Protein AF-A0A934VYF5-F1 (afdb_monomer_lite)

Foldseek 3Di:
DDDDDDDDDPDPPPPPQDDLDDDDPLLVVLLLLLQDWDQAPDPDNAIAADPSNQVSVVCNVVPGDQFRPAPVSCCVRRNQLVPSHSHPPSDDPDPQPPQWRKHWHDNPQWTKIWIFHADPVRGTPDIDIDIGD

pLDDT: mean 84.87, std 16.4, range [35.97, 98.25]

Structure (mmCIF, N/CA/C/O backbone):
data_AF-A0A934VYF5-F1
#
_entry.id   AF-A0A934VYF5-F1
#
loop_
_atom_site.group_PDB
_atom_site.id
_atom_site.type_symbol
_atom_site.label_atom_id
_atom_site.label_alt_id
_atom_site.label_comp_id
_atom_site.label_asym_id
_atom_site.label_entity_id
_atom_site.label_seq_id
_atom_site.pdbx_PDB_ins_code
_atom_site.Cartn_x
_atom_site.Cartn_y
_atom_site.Cartn_z
_atom_site.occupancy
_atom_site.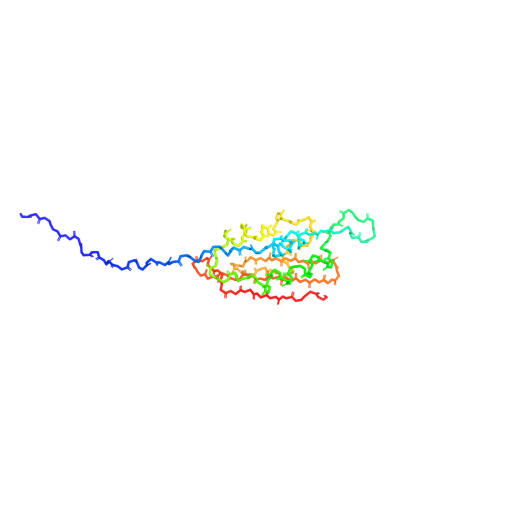B_iso_or_equiv
_atom_site.auth_seq_id
_atom_site.auth_comp_id
_atom_site.auth_asym_id
_atom_site.auth_atom_id
_atom_site.pdbx_PDB_model_num
ATOM 1 N N . MET A 1 1 ? -22.257 24.546 56.131 1.00 45.94 1 MET A N 1
ATOM 2 C CA . MET A 1 1 ? -22.248 23.097 55.823 1.00 45.94 1 MET A CA 1
ATOM 3 C C . MET A 1 1 ? -21.608 22.910 54.457 1.00 45.94 1 MET A C 1
ATOM 5 O O . MET A 1 1 ? -21.794 23.762 53.601 1.00 45.94 1 MET A O 1
ATOM 9 N N . LYS A 1 2 ? -20.745 21.900 54.329 1.00 42.22 2 LYS A N 1
ATOM 10 C CA . LYS A 1 2 ? -19.791 21.709 53.228 1.00 42.22 2 LYS A CA 1
ATOM 11 C C . LYS A 1 2 ? -20.474 21.273 51.922 1.00 42.22 2 LYS A C 1
ATOM 13 O O . LYS A 1 2 ? -21.441 20.5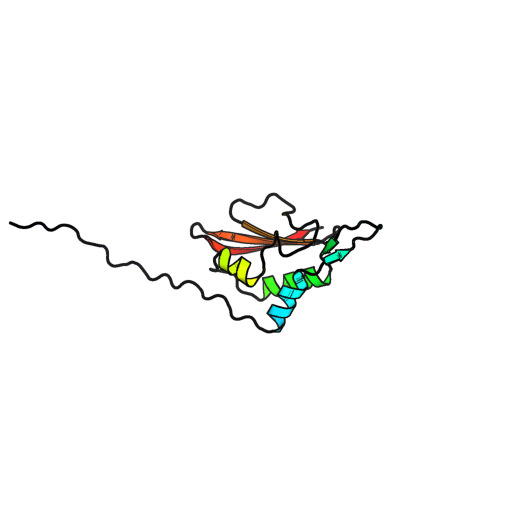22 51.955 1.00 42.22 2 LYS A O 1
ATOM 18 N N . ASN A 1 3 ? -19.898 21.748 50.817 1.00 43.03 3 ASN A N 1
ATOM 19 C CA . ASN A 1 3 ? -20.138 21.407 49.412 1.00 43.03 3 ASN A CA 1
ATOM 20 C C . ASN A 1 3 ? -20.322 19.907 49.145 1.00 43.03 3 ASN A C 1
ATOM 22 O O . ASN A 1 3 ? -19.588 19.115 49.730 1.00 43.03 3 ASN A O 1
ATOM 26 N N . GLN A 1 4 ? -21.145 19.564 48.142 1.00 35.97 4 GLN A N 1
ATOM 27 C CA . GLN A 1 4 ? -20.844 18.511 47.160 1.00 35.97 4 GLN A CA 1
ATOM 28 C C . GLN A 1 4 ? -21.795 18.565 45.943 1.00 35.97 4 GLN A C 1
ATOM 30 O O . GLN A 1 4 ? -22.998 18.350 46.028 1.00 35.97 4 GLN A O 1
ATOM 35 N N . SER A 1 5 ? -21.211 18.838 44.784 1.00 48.22 5 SER A N 1
ATOM 36 C CA . SER A 1 5 ? -21.547 18.273 43.466 1.00 48.22 5 SER A CA 1
ATOM 37 C C . SER A 1 5 ? -20.196 17.806 42.885 1.00 48.22 5 SER A C 1
ATOM 39 O O . SER A 1 5 ? -19.185 18.352 43.345 1.00 48.22 5 SER A O 1
ATOM 41 N N . PRO A 1 6 ? -20.079 16.871 41.916 1.00 46.91 6 PRO A N 1
ATOM 42 C CA . PRO A 1 6 ? -21.104 16.288 41.042 1.00 46.91 6 PRO A CA 1
ATOM 43 C C . PRO A 1 6 ? -21.043 14.740 40.916 1.00 46.91 6 PRO A C 1
ATOM 45 O O . PRO A 1 6 ? -20.046 14.094 41.227 1.00 46.91 6 PRO A O 1
ATOM 48 N N . THR A 1 7 ? -22.106 14.132 40.388 1.00 48.66 7 THR A N 1
ATOM 49 C CA . THR A 1 7 ? -22.123 12.734 39.926 1.00 48.66 7 THR A CA 1
ATOM 50 C C . THR A 1 7 ? -21.381 12.590 38.594 1.00 48.66 7 THR A C 1
ATOM 52 O O . THR A 1 7 ? -21.807 13.131 37.575 1.00 48.66 7 THR A O 1
ATOM 55 N N . THR A 1 8 ? -20.279 11.843 38.599 1.00 48.06 8 THR A N 1
ATOM 56 C CA . THR A 1 8 ? -19.545 11.388 37.408 1.00 48.06 8 THR A CA 1
ATOM 57 C C . THR A 1 8 ? -20.263 10.195 36.757 1.00 48.06 8 THR A C 1
ATOM 59 O O . THR A 1 8 ? -20.578 9.243 37.474 1.00 48.06 8 THR A O 1
ATOM 62 N N . PRO A 1 9 ? -20.472 10.154 35.427 1.00 45.84 9 PRO A N 1
ATOM 63 C CA . PRO A 1 9 ? -20.804 8.911 34.736 1.00 45.84 9 PRO A CA 1
ATOM 64 C C . PRO A 1 9 ? -19.557 8.019 34.651 1.00 45.84 9 PRO A C 1
ATOM 66 O O . PRO A 1 9 ? -18.550 8.377 34.040 1.00 45.84 9 PRO A O 1
ATOM 69 N N . LYS A 1 10 ? -19.636 6.857 35.298 1.00 46.28 10 LYS A N 1
ATOM 70 C CA . LYS A 1 10 ? -18.604 5.820 35.410 1.00 46.28 10 LYS A CA 1
ATOM 71 C C . LYS A 1 10 ? -18.774 4.771 34.304 1.00 46.28 10 LYS A C 1
ATOM 73 O O . LYS A 1 10 ? -18.905 3.601 34.617 1.00 46.28 10 LYS A O 1
ATOM 78 N N . ASP A 1 11 ? -18.767 5.178 33.038 1.00 43.34 11 ASP A N 1
ATOM 79 C CA . ASP A 1 11 ? -18.812 4.243 31.901 1.00 43.34 11 ASP A CA 1
ATOM 80 C C . ASP A 1 11 ? -17.966 4.765 30.730 1.00 43.34 11 ASP A C 1
ATOM 82 O O . ASP A 1 11 ? -18.437 4.994 29.618 1.00 43.34 11 ASP A O 1
ATOM 86 N N . ALA A 1 12 ? -16.669 4.958 30.973 1.00 47.12 12 ALA A N 1
ATOM 87 C CA . ALA A 1 12 ? -15.698 4.944 29.887 1.00 47.12 12 ALA A CA 1
ATOM 88 C C . ALA A 1 12 ? -15.443 3.474 29.533 1.00 47.12 12 ALA A C 1
ATOM 90 O O . ALA A 1 12 ? -14.560 2.828 30.102 1.00 47.12 12 ALA A O 1
ATOM 91 N N . ALA A 1 13 ? -16.267 2.930 28.633 1.00 45.28 13 ALA A N 1
ATOM 92 C CA . ALA A 1 13 ? -15.985 1.666 27.972 1.00 45.28 13 ALA A CA 1
ATOM 93 C C . ALA A 1 13 ? -14.539 1.717 27.462 1.00 45.28 13 ALA A C 1
ATOM 95 O O . ALA A 1 13 ? -14.195 2.540 26.612 1.00 45.28 13 ALA A O 1
ATOM 96 N N . SER A 1 14 ? -13.682 0.878 28.041 1.00 42.66 14 SER A N 1
ATOM 97 C CA . SER A 1 14 ? -12.317 0.677 27.574 1.00 42.66 14 SER A CA 1
ATOM 98 C C . SER A 1 14 ? -12.407 0.071 26.180 1.00 42.66 14 SER A C 1
ATOM 100 O O . SER A 1 14 ? -12.557 -1.137 26.017 1.00 42.66 14 SER A O 1
ATOM 102 N N . GLU A 1 15 ? -12.417 0.935 25.170 1.00 50.31 15 GLU A N 1
ATOM 103 C CA . GLU A 1 15 ? -12.416 0.553 23.768 1.00 50.31 15 GLU A CA 1
ATOM 104 C C . GLU A 1 15 ? -11.075 -0.133 23.501 1.00 50.31 15 GLU A C 1
ATOM 106 O O . GLU A 1 15 ? -10.050 0.523 23.315 1.00 50.31 15 GLU A O 1
ATOM 111 N N . VAL A 1 16 ? -11.072 -1.468 23.562 1.00 59.25 16 VAL A N 1
ATOM 112 C CA . VAL A 1 16 ? -9.910 -2.302 23.256 1.00 59.25 16 VAL A CA 1
ATOM 113 C C . VAL A 1 16 ? -9.418 -1.889 21.871 1.00 59.25 16 VAL A C 1
ATOM 115 O O . VAL A 1 16 ? -10.084 -2.113 20.858 1.00 59.25 16 VAL A O 1
ATOM 118 N N . GLN A 1 17 ? -8.288 -1.185 21.818 1.00 57.53 17 GLN A N 1
ATOM 119 C CA . GLN A 1 17 ? -7.667 -0.837 20.549 1.0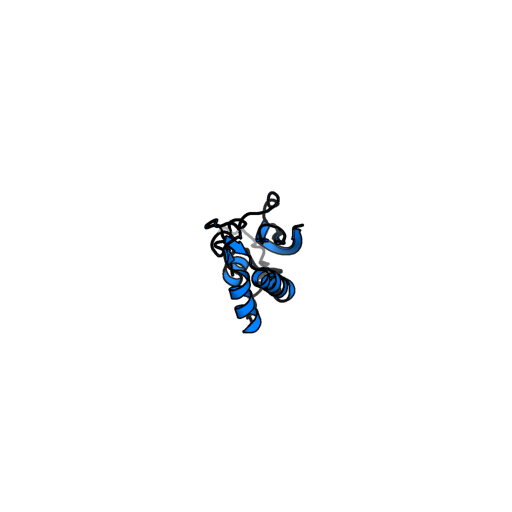0 57.53 17 GLN A CA 1
ATOM 120 C C . GLN A 1 17 ? -7.245 -2.148 19.879 1.00 57.53 17 GLN A C 1
ATOM 122 O O . GLN A 1 17 ? -6.622 -2.982 20.543 1.00 57.53 17 GLN A O 1
ATOM 127 N N . PRO A 1 18 ? -7.588 -2.378 18.600 1.00 70.38 18 PRO A N 1
ATOM 128 C CA . PRO A 1 18 ? -7.141 -3.572 17.910 1.00 70.38 18 PRO A CA 1
ATOM 129 C C . PRO A 1 18 ? -5.614 -3.580 17.900 1.00 70.38 18 PRO A C 1
ATOM 131 O O . PRO A 1 18 ? -4.962 -2.596 17.531 1.00 70.38 18 PRO A O 1
ATOM 134 N N . ALA A 1 19 ? -5.048 -4.691 18.364 1.00 80.44 19 ALA A N 1
ATOM 135 C CA . ALA A 1 19 ? -3.613 -4.895 18.332 1.00 80.44 19 ALA A CA 1
ATOM 136 C C . ALA A 1 19 ? -3.142 -4.935 16.872 1.00 80.44 19 ALA A C 1
ATOM 138 O O . ALA A 1 19 ? -3.805 -5.521 16.015 1.00 80.44 19 ALA A O 1
ATOM 139 N N . VAL A 1 20 ? -1.981 -4.335 16.596 1.00 86.00 20 VAL A N 1
ATOM 140 C CA . VAL A 1 20 ? -1.331 -4.464 15.285 1.00 86.00 20 VAL A CA 1
ATOM 141 C C . VAL A 1 20 ? -1.099 -5.957 15.016 1.00 86.00 20 VAL A C 1
ATOM 143 O O . VAL A 1 20 ? -0.545 -6.641 15.885 1.00 86.00 20 VAL A O 1
ATOM 146 N N . PRO A 1 21 ? -1.530 -6.490 13.859 1.00 87.38 21 PRO A N 1
ATOM 147 C CA . PRO A 1 21 ? -1.411 -7.912 13.580 1.00 87.38 21 PRO A CA 1
ATOM 148 C C . PRO A 1 21 ? 0.059 -8.343 13.563 1.00 87.38 21 PRO A C 1
ATOM 150 O O . PRO A 1 21 ? 0.925 -7.661 13.013 1.00 87.38 21 PRO A O 1
ATOM 153 N N . LYS A 1 22 ? 0.347 -9.512 14.144 1.00 91.44 22 LYS A N 1
ATOM 154 C CA . LYS A 1 22 ? 1.658 -10.149 13.988 1.00 91.44 22 LYS A CA 1
ATOM 155 C C . LYS A 1 22 ? 1.772 -10.682 12.565 1.00 91.44 22 LYS A C 1
ATOM 157 O O . LYS A 1 22 ? 1.008 -11.557 12.172 1.00 91.44 22 LYS A O 1
ATOM 162 N N . LEU A 1 23 ? 2.739 -10.165 11.815 1.00 94.50 23 LEU A N 1
ATOM 163 C CA . LEU A 1 23 ? 2.978 -10.590 10.441 1.00 94.50 23 LEU A CA 1
ATOM 164 C C . LEU A 1 23 ? 3.664 -11.958 10.383 1.00 94.50 23 LEU A C 1
ATOM 166 O O . LEU A 1 23 ? 4.527 -12.276 11.207 1.00 94.50 23 LEU A O 1
ATOM 170 N N . THR A 1 24 ? 3.339 -12.737 9.359 1.00 96.75 24 THR A N 1
ATOM 171 C CA . THR A 1 24 ? 4.142 -13.892 8.937 1.00 96.75 24 THR A CA 1
ATOM 172 C C . THR A 1 24 ? 5.401 -13.435 8.195 1.00 96.75 24 THR A C 1
ATOM 174 O O . THR A 1 24 ? 5.555 -12.261 7.850 1.00 96.75 24 THR A O 1
ATOM 177 N N . GLU A 1 25 ? 6.331 -14.356 7.946 1.00 97.06 25 GLU A N 1
ATOM 178 C CA . GLU A 1 25 ? 7.518 -14.059 7.137 1.00 97.06 25 GLU A CA 1
ATOM 179 C C . GLU A 1 25 ? 7.155 -13.721 5.687 1.00 97.06 25 GLU A C 1
ATOM 181 O O . GLU A 1 25 ? 7.652 -12.730 5.157 1.00 97.06 25 GLU A O 1
ATOM 186 N N . ALA A 1 26 ? 6.215 -14.462 5.092 1.00 96.62 26 ALA A N 1
ATOM 187 C CA . ALA A 1 26 ? 5.716 -14.195 3.745 1.00 96.62 26 ALA A CA 1
ATOM 188 C C . ALA A 1 26 ? 5.099 -12.792 3.628 1.00 96.62 26 ALA A C 1
ATOM 190 O O . ALA A 1 26 ? 5.442 -12.042 2.720 1.00 96.62 26 ALA A O 1
ATOM 191 N N . GLN A 1 27 ? 4.274 -12.383 4.599 1.00 97.44 27 GLN A N 1
ATOM 192 C CA . GLN A 1 27 ? 3.689 -11.036 4.613 1.00 97.44 27 GLN A CA 1
ATOM 193 C C . GLN A 1 27 ? 4.751 -9.939 4.738 1.00 97.44 27 GLN A C 1
ATOM 195 O O . GLN A 1 27 ? 4.644 -8.908 4.082 1.00 97.44 27 GLN A O 1
ATOM 200 N N . ARG A 1 28 ? 5.800 -10.150 5.545 1.00 97.38 28 ARG A N 1
ATOM 201 C CA . ARG A 1 28 ? 6.928 -9.206 5.619 1.00 97.38 28 ARG A CA 1
ATOM 202 C C . ARG A 1 28 ? 7.685 -9.119 4.295 1.00 97.38 28 ARG A C 1
ATOM 204 O O . ARG A 1 28 ? 8.081 -8.024 3.898 1.00 97.38 28 ARG A O 1
ATOM 211 N N . ALA A 1 29 ? 7.888 -10.251 3.623 1.00 97.69 29 ALA A N 1
ATOM 212 C CA . ALA A 1 29 ? 8.535 -10.290 2.318 1.00 97.69 29 ALA A CA 1
ATOM 213 C C . ALA A 1 29 ? 7.705 -9.550 1.259 1.00 97.69 29 ALA A C 1
ATOM 215 O O . ALA A 1 29 ? 8.263 -8.740 0.521 1.00 97.69 29 ALA A O 1
ATOM 216 N N . ASP A 1 30 ? 6.386 -9.747 1.241 1.00 98.25 30 ASP A N 1
ATOM 217 C CA . ASP A 1 30 ? 5.487 -9.052 0.316 1.00 98.25 30 ASP A CA 1
ATOM 218 C C . ASP A 1 30 ? 5.400 -7.545 0.606 1.00 98.25 30 ASP A C 1
ATOM 220 O O . ASP A 1 30 ? 5.465 -6.750 -0.327 1.00 98.25 30 ASP A O 1
ATOM 224 N N . ILE A 1 31 ? 5.358 -7.121 1.878 1.00 97.56 31 ILE A N 1
ATOM 225 C CA . ILE A 1 31 ? 5.430 -5.691 2.245 1.00 97.56 31 ILE A CA 1
ATOM 226 C C . ILE A 1 31 ? 6.736 -5.067 1.754 1.00 97.56 31 ILE A C 1
ATOM 228 O O . ILE A 1 31 ? 6.743 -3.934 1.289 1.00 97.56 31 ILE A O 1
ATOM 232 N N . LYS A 1 32 ? 7.860 -5.784 1.831 1.00 96.62 32 LYS A N 1
ATOM 233 C CA . LYS A 1 32 ? 9.121 -5.282 1.276 1.00 96.62 32 LYS A CA 1
ATOM 234 C C . LYS A 1 32 ? 9.072 -5.219 -0.254 1.00 96.62 32 LYS A C 1
ATOM 236 O O . LYS A 1 32 ? 9.542 -4.245 -0.835 1.00 96.62 32 LYS A O 1
ATOM 241 N N . LEU A 1 33 ? 8.532 -6.253 -0.897 1.00 97.44 33 LEU A N 1
ATOM 242 C CA . LEU A 1 33 ? 8.494 -6.381 -2.353 1.00 97.44 33 LEU A CA 1
ATOM 243 C C . LEU A 1 33 ? 7.527 -5.392 -3.013 1.00 97.44 33 LEU A C 1
ATOM 245 O O . LEU A 1 33 ? 7.835 -4.901 -4.093 1.00 97.44 33 LEU A O 1
ATOM 249 N N . MET A 1 34 ? 6.401 -5.046 -2.380 1.00 97.12 34 MET A N 1
ATOM 250 C CA . MET A 1 34 ? 5.436 -4.101 -2.963 1.00 97.12 34 MET A CA 1
ATOM 251 C C . MET A 1 34 ? 6.015 -2.695 -3.176 1.00 97.12 34 MET A C 1
ATOM 253 O O . MET A 1 34 ? 5.491 -1.926 -3.973 1.00 97.12 34 MET A O 1
ATOM 257 N N . TRP A 1 35 ? 7.120 -2.360 -2.509 1.00 96.25 35 TRP A N 1
ATOM 258 C CA . TRP A 1 35 ? 7.830 -1.093 -2.697 1.00 96.25 35 TRP A CA 1
ATOM 259 C C . TRP A 1 35 ? 8.929 -1.145 -3.765 1.00 96.25 35 TRP A C 1
ATOM 261 O O . TRP A 1 35 ? 9.605 -0.142 -4.003 1.00 96.25 35 TRP A O 1
ATOM 271 N N . GLU A 1 36 ? 9.123 -2.290 -4.424 1.00 95.12 36 GLU A N 1
ATOM 272 C CA . GLU A 1 36 ? 10.064 -2.419 -5.534 1.00 95.12 36 GLU A CA 1
ATOM 273 C C . GLU A 1 36 ? 9.668 -1.486 -6.686 1.00 95.12 36 GLU A C 1
ATOM 275 O O . GLU A 1 36 ? 8.507 -1.385 -7.090 1.00 95.12 36 GLU A O 1
ATOM 280 N N . THR A 1 37 ? 10.671 -0.805 -7.237 1.00 94.00 37 THR A N 1
ATOM 281 C CA . THR A 1 37 ? 10.508 0.054 -8.405 1.00 94.00 37 THR A CA 1
ATOM 282 C C . THR A 1 37 ? 11.540 -0.297 -9.464 1.00 94.00 37 THR A C 1
ATOM 284 O O . THR A 1 37 ? 12.669 -0.684 -9.156 1.00 94.00 37 THR A O 1
ATOM 287 N N . VAL A 1 38 ? 11.149 -0.155 -10.725 1.00 92.88 38 VAL A N 1
ATOM 288 C CA . VAL A 1 38 ? 11.984 -0.416 -11.898 1.00 92.88 38 VAL A CA 1
ATOM 289 C C . VAL A 1 38 ? 12.076 0.834 -12.755 1.00 92.88 38 VAL A C 1
ATOM 291 O O . VAL A 1 38 ? 11.187 1.686 -12.752 1.00 92.88 38 VAL A O 1
ATOM 294 N N . GLN A 1 39 ? 13.186 0.968 -13.473 1.00 91.75 39 GLN A N 1
ATOM 295 C CA . GLN A 1 39 ? 13.385 2.089 -14.379 1.00 91.75 39 GLN A CA 1
ATOM 296 C C . GLN A 1 39 ? 12.459 1.956 -15.592 1.00 91.75 39 GLN A C 1
ATOM 298 O O . GLN A 1 39 ? 12.381 0.893 -16.207 1.00 91.75 39 GLN A O 1
ATOM 303 N N . MET A 1 40 ? 11.766 3.039 -15.940 1.00 85.19 40 MET A N 1
ATOM 304 C CA . MET A 1 40 ? 10.858 3.055 -17.085 1.00 85.19 40 MET A CA 1
ATOM 305 C C . MET A 1 40 ? 11.637 2.954 -18.406 1.00 85.19 40 MET A C 1
ATOM 307 O O . MET A 1 40 ? 12.720 3.534 -18.549 1.00 85.19 40 MET A O 1
ATOM 311 N N . GLN A 1 41 ? 11.069 2.255 -19.395 1.00 78.88 41 GLN A N 1
ATOM 312 C CA . GLN A 1 41 ? 11.636 2.187 -20.746 1.00 78.88 41 GLN A CA 1
ATOM 313 C C . GLN A 1 41 ? 11.753 3.587 -21.383 1.00 78.88 41 GLN A C 1
ATOM 315 O O . GLN A 1 41 ? 11.005 4.506 -21.056 1.00 78.88 41 GLN A O 1
ATOM 320 N N . GLY A 1 42 ? 12.717 3.758 -22.296 1.00 74.38 42 GLY A N 1
ATOM 321 C CA . GLY A 1 42 ? 12.938 5.026 -23.009 1.00 74.38 42 GLY A CA 1
ATOM 322 C C . GLY A 1 42 ? 14.000 5.952 -22.401 1.00 74.38 42 GLY A C 1
ATOM 323 O O . GLY A 1 42 ? 13.996 7.149 -22.669 1.00 74.38 42 GLY A O 1
ATOM 324 N N . GLY A 1 43 ? 14.911 5.432 -21.570 1.00 63.56 43 GLY A N 1
ATOM 325 C CA . GLY A 1 43 ? 16.095 6.172 -21.097 1.00 63.56 43 GLY A CA 1
ATOM 326 C C . GLY A 1 43 ? 15.818 7.237 -20.030 1.00 63.56 43 GLY A C 1
ATOM 327 O O . GLY A 1 43 ? 16.729 7.948 -19.603 1.00 63.56 43 GLY A O 1
ATOM 328 N N . SER A 1 44 ? 14.578 7.348 -19.559 1.00 71.25 44 SER A N 1
ATOM 329 C CA . SER A 1 44 ? 14.245 8.245 -18.460 1.00 71.25 44 SER A CA 1
ATOM 330 C C . SER A 1 44 ? 14.820 7.705 -17.140 1.00 71.25 44 SER A C 1
ATOM 332 O O . SER A 1 44 ? 14.803 6.502 -16.887 1.00 71.25 44 SER A O 1
ATOM 334 N N . LYS A 1 45 ? 15.323 8.576 -16.252 1.00 81.06 45 LYS A N 1
ATOM 335 C CA . LYS A 1 45 ? 15.714 8.196 -14.870 1.00 81.06 45 LYS A CA 1
ATOM 336 C C . LYS A 1 45 ? 14.500 7.953 -13.958 1.00 81.06 45 LYS A C 1
ATOM 338 O O . LYS A 1 45 ? 14.634 7.872 -12.741 1.00 81.06 45 LYS A O 1
ATOM 343 N N . ARG A 1 46 ? 13.307 7.920 -14.550 1.00 85.69 46 ARG A N 1
ATOM 344 C CA . ARG A 1 46 ? 12.030 7.802 -13.866 1.00 85.69 46 ARG A CA 1
ATOM 345 C C . ARG A 1 46 ? 11.815 6.346 -13.481 1.00 85.69 46 ARG A C 1
ATOM 347 O O . ARG A 1 46 ? 12.083 5.454 -14.288 1.00 85.69 46 ARG A O 1
ATOM 354 N N . LYS A 1 47 ? 11.353 6.116 -12.256 1.00 91.94 47 LYS A N 1
ATOM 355 C CA . LYS A 1 47 ? 11.002 4.784 -11.775 1.00 91.94 47 LYS A CA 1
ATOM 356 C C . LYS A 1 47 ? 9.490 4.659 -11.632 1.00 91.94 47 LYS A C 1
ATOM 358 O O . LYS A 1 47 ? 8.815 5.633 -11.300 1.00 91.94 47 LYS A O 1
ATOM 363 N N . ALA A 1 48 ? 8.997 3.457 -11.869 1.00 92.31 48 ALA A N 1
ATOM 364 C CA . ALA A 1 48 ? 7.612 3.059 -11.675 1.00 92.31 48 ALA A CA 1
ATOM 365 C C . ALA A 1 48 ? 7.579 1.748 -10.879 1.00 92.31 48 ALA A C 1
ATOM 367 O O . ALA A 1 48 ? 8.619 1.109 -10.697 1.00 92.31 48 ALA A O 1
ATOM 368 N N . SER A 1 49 ? 6.416 1.345 -10.379 1.00 93.88 49 SER A N 1
ATOM 369 C CA . SER A 1 49 ? 6.274 0.040 -9.728 1.00 93.88 49 SER A CA 1
ATOM 370 C C . SER A 1 49 ? 6.555 -1.086 -10.722 1.00 93.88 49 SER A C 1
ATOM 372 O O . SER A 1 49 ? 6.235 -0.970 -11.904 1.00 93.88 49 SER A O 1
ATOM 374 N N . SER A 1 50 ? 7.156 -2.176 -10.248 1.00 94.56 50 SER A N 1
ATOM 375 C CA . SER A 1 50 ? 7.276 -3.403 -11.041 1.00 94.56 50 SER A CA 1
ATOM 376 C C . SER A 1 50 ? 5.972 -4.209 -11.018 1.00 94.56 50 SER A C 1
ATOM 378 O O . SER A 1 50 ? 5.132 -4.036 -10.132 1.00 94.56 50 SER A O 1
ATOM 380 N N . ASP A 1 51 ? 5.814 -5.155 -11.943 1.00 94.75 51 ASP A N 1
ATOM 381 C CA . ASP A 1 51 ? 4.676 -6.090 -11.925 1.00 94.75 51 ASP A CA 1
ATOM 382 C C . ASP A 1 51 ? 4.675 -6.941 -10.651 1.00 94.75 51 ASP A C 1
ATOM 384 O O . ASP A 1 51 ? 3.649 -7.122 -9.995 1.00 94.75 51 ASP A O 1
ATOM 388 N N . ARG A 1 52 ? 5.866 -7.361 -10.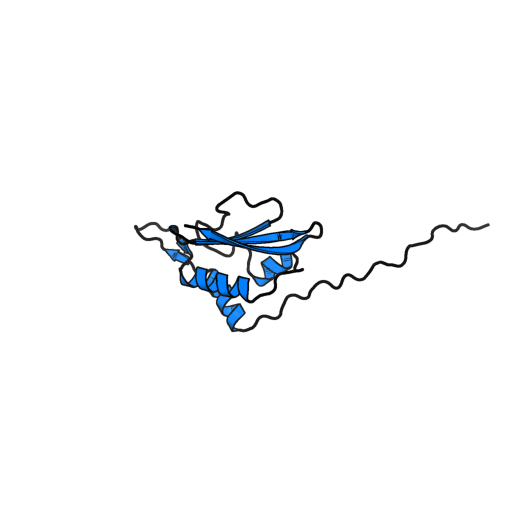211 1.00 96.69 52 ARG A N 1
ATOM 389 C CA . ARG A 1 52 ? 6.055 -8.096 -8.954 1.00 96.69 52 ARG A CA 1
ATOM 390 C C . ARG A 1 52 ? 5.622 -7.277 -7.741 1.00 96.69 52 ARG A C 1
ATOM 392 O O . ARG A 1 52 ? 5.060 -7.840 -6.802 1.00 96.69 52 ARG A O 1
ATOM 399 N N . ALA A 1 53 ? 5.864 -5.966 -7.760 1.00 96.31 53 ALA A N 1
ATOM 400 C CA . ALA A 1 53 ? 5.422 -5.059 -6.712 1.00 96.31 53 ALA A CA 1
ATOM 401 C C . ALA A 1 53 ? 3.891 -4.961 -6.657 1.00 96.31 53 ALA A C 1
ATOM 403 O O . ALA A 1 53 ? 3.314 -5.023 -5.572 1.00 96.31 53 ALA A O 1
ATOM 404 N N . GLN A 1 54 ? 3.223 -4.883 -7.812 1.00 95.69 54 GLN A N 1
ATOM 405 C CA . GLN A 1 54 ? 1.759 -4.878 -7.880 1.00 95.69 54 GLN A CA 1
ATOM 406 C C . GLN A 1 54 ? 1.155 -6.177 -7.336 1.00 95.69 54 GLN A C 1
ATOM 408 O O . GLN A 1 54 ? 0.231 -6.144 -6.521 1.00 95.69 54 GLN A O 1
ATOM 413 N N . GLU A 1 55 ? 1.689 -7.330 -7.741 1.00 96.12 55 GLU A N 1
ATOM 414 C CA . GLU A 1 55 ? 1.231 -8.629 -7.240 1.00 96.12 55 GLU A CA 1
ATOM 415 C C . GLU A 1 55 ? 1.456 -8.774 -5.730 1.00 96.12 55 GLU A C 1
ATOM 417 O O . GLU A 1 55 ? 0.593 -9.287 -5.012 1.00 96.12 55 GLU A O 1
ATOM 422 N N . ALA A 1 56 ? 2.603 -8.303 -5.230 1.00 97.81 56 ALA A N 1
ATOM 423 C CA . ALA A 1 56 ? 2.890 -8.275 -3.801 1.00 97.81 56 ALA A CA 1
ATOM 424 C C . ALA A 1 56 ? 1.903 -7.376 -3.049 1.00 97.81 56 ALA A C 1
ATOM 426 O O . ALA A 1 56 ? 1.357 -7.802 -2.033 1.00 97.81 56 ALA A O 1
ATOM 427 N N . ALA A 1 57 ? 1.595 -6.186 -3.575 1.00 97.12 57 ALA A N 1
ATOM 428 C CA . ALA A 1 57 ? 0.590 -5.302 -2.995 1.00 97.12 57 ALA A CA 1
ATOM 429 C C . ALA A 1 57 ? -0.776 -6.000 -2.890 1.00 97.12 57 ALA A C 1
ATOM 431 O O . ALA A 1 57 ? -1.392 -5.989 -1.825 1.00 97.12 57 ALA A O 1
ATOM 432 N N . HIS A 1 58 ? -1.223 -6.693 -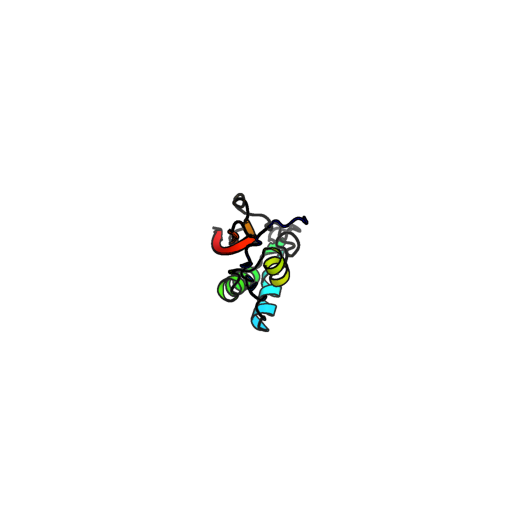3.942 1.00 95.69 58 HIS A N 1
ATOM 433 C CA . HIS A 1 58 ? -2.458 -7.488 -3.886 1.00 95.69 58 HIS A CA 1
ATOM 434 C C . HIS A 1 58 ? -2.449 -8.520 -2.765 1.00 95.69 58 HIS A C 1
ATOM 436 O O . HIS A 1 58 ? -3.417 -8.611 -2.005 1.00 95.69 58 HIS A O 1
ATOM 442 N N . ARG A 1 59 ? -1.360 -9.281 -2.616 1.00 97.50 59 ARG A N 1
ATOM 443 C CA . ARG A 1 59 ? -1.228 -10.262 -1.526 1.00 97.50 59 ARG A CA 1
ATOM 444 C C . ARG A 1 59 ? -1.247 -9.595 -0.151 1.00 97.50 59 ARG A C 1
ATOM 446 O O . ARG A 1 59 ? -1.901 -10.101 0.760 1.00 97.50 59 ARG A O 1
ATOM 453 N N . VAL A 1 60 ? -0.605 -8.439 0.007 1.00 97.75 60 VAL A N 1
ATOM 454 C CA . VAL A 1 60 ? -0.623 -7.655 1.255 1.00 97.75 60 VAL A CA 1
ATOM 455 C C . VAL A 1 60 ? -2.045 -7.213 1.602 1.00 97.75 60 VAL A C 1
ATOM 457 O O . VAL A 1 60 ? -2.542 -7.545 2.679 1.00 97.75 60 VAL A O 1
ATOM 460 N N . PHE A 1 61 ? -2.723 -6.517 0.688 1.00 96.62 61 PHE A N 1
ATOM 461 C CA . PHE A 1 61 ? -4.046 -5.935 0.942 1.00 96.62 61 PHE A CA 1
ATOM 462 C C . PHE A 1 61 ? -5.176 -6.971 1.010 1.00 96.62 61 PHE A C 1
ATOM 464 O O . PHE A 1 61 ? -6.230 -6.673 1.568 1.00 96.62 61 PHE A O 1
ATOM 471 N N . SER A 1 62 ? -4.966 -8.186 0.494 1.00 95.06 62 SER A N 1
ATOM 472 C CA . SER A 1 62 ? -5.917 -9.301 0.631 1.00 95.06 62 SER A CA 1
ATOM 473 C C . SER A 1 62 ? -5.681 -10.175 1.869 1.00 95.06 62 SER A C 1
ATOM 475 O O . SER A 1 62 ? -6.631 -10.777 2.366 1.00 95.06 62 SER A O 1
ATOM 477 N N . SER A 1 63 ? -4.447 -10.255 2.384 1.00 94.75 63 SER A N 1
ATOM 478 C CA . SER A 1 63 ? -4.098 -11.171 3.486 1.00 94.75 63 SER A CA 1
ATOM 479 C C . SER A 1 63 ? -3.984 -10.514 4.863 1.00 94.75 63 SER A C 1
ATOM 481 O O . SER A 1 63 ? -4.071 -11.207 5.878 1.00 94.75 63 SER A O 1
ATOM 483 N N . ILE A 1 64 ? -3.771 -9.198 4.932 1.00 95.00 64 ILE A N 1
ATOM 484 C CA . ILE A 1 64 ? -3.611 -8.472 6.196 1.00 95.00 64 ILE A CA 1
ATOM 485 C C . ILE A 1 64 ? -4.913 -7.748 6.530 1.00 95.00 64 ILE A C 1
ATOM 487 O O . ILE A 1 64 ? -5.354 -6.860 5.804 1.00 95.00 64 ILE A O 1
ATOM 491 N N . SER A 1 65 ? -5.508 -8.079 7.677 1.00 94.69 65 SER A N 1
ATOM 492 C CA . SER A 1 65 ? -6.664 -7.336 8.180 1.00 94.69 65 SER A CA 1
ATOM 493 C C . SER A 1 65 ? -6.227 -5.967 8.702 1.00 94.69 65 SER A C 1
ATOM 495 O O . SER A 1 65 ? -5.556 -5.868 9.731 1.00 94.69 65 SER A O 1
ATOM 497 N N . LEU A 1 66 ? -6.604 -4.911 7.978 1.00 96.50 66 LEU A N 1
ATOM 498 C CA . LEU A 1 66 ? -6.341 -3.521 8.366 1.00 96.50 66 LEU A CA 1
ATOM 499 C C . LEU A 1 66 ? -7.498 -2.895 9.151 1.00 96.50 66 LEU A C 1
ATOM 501 O O . LEU A 1 66 ? -7.313 -1.849 9.767 1.00 96.50 66 LEU A O 1
ATOM 505 N N . THR A 1 67 ? -8.683 -3.509 9.133 1.00 95.88 67 THR A N 1
ATOM 506 C CA . THR A 1 67 ? -9.893 -2.971 9.766 1.00 95.88 67 THR A CA 1
ATOM 507 C C . THR A 1 67 ? -9.676 -2.708 11.254 1.00 95.88 67 THR A C 1
ATOM 509 O O . THR A 1 67 ? -9.157 -3.544 11.991 1.00 95.88 67 THR A O 1
ATOM 512 N N . GLY A 1 68 ? -10.091 -1.526 11.700 1.00 95.81 68 GLY A N 1
ATOM 513 C CA . GLY A 1 68 ? -9.947 -1.057 13.071 1.00 95.81 68 GLY A CA 1
ATOM 514 C C . GLY A 1 68 ? -8.589 -0.429 13.394 1.00 95.81 68 GLY A C 1
ATOM 515 O O . GLY A 1 68 ? -8.506 0.286 14.394 1.00 95.81 68 GLY A O 1
ATOM 516 N N . LEU A 1 69 ? -7.550 -0.635 12.574 1.00 96.81 69 LEU A N 1
ATOM 517 C CA . LEU A 1 69 ? -6.250 0.004 12.786 1.00 96.81 69 LEU A CA 1
ATOM 518 C C . LEU A 1 69 ? -6.350 1.520 12.597 1.00 96.81 69 LEU A C 1
ATOM 520 O O . LEU A 1 69 ? -7.143 2.024 11.807 1.00 96.81 69 LEU A O 1
ATOM 524 N N . THR A 1 70 ? -5.521 2.266 13.311 1.00 96.19 70 THR A N 1
ATOM 525 C CA . THR A 1 70 ? -5.361 3.709 13.108 1.00 96.19 70 THR A CA 1
ATOM 526 C C . THR A 1 70 ? -4.453 4.002 11.920 1.00 96.19 70 THR A C 1
ATOM 528 O O . THR A 1 70 ? -3.650 3.162 11.512 1.00 96.19 70 THR A O 1
ATOM 531 N N . ARG A 1 71 ? -4.499 5.235 11.401 1.00 94.88 71 ARG A N 1
ATOM 532 C CA . ARG A 1 71 ? -3.592 5.675 10.324 1.00 94.88 71 ARG A CA 1
ATOM 533 C C . ARG A 1 71 ? -2.118 5.440 10.665 1.00 94.88 71 ARG A C 1
ATOM 535 O O . ARG A 1 71 ? -1.370 4.953 9.825 1.00 94.88 71 ARG A O 1
ATOM 542 N N . VAL A 1 72 ? -1.717 5.740 11.901 1.00 95.12 72 VAL A N 1
ATOM 543 C CA . VAL A 1 72 ? -0.338 5.531 1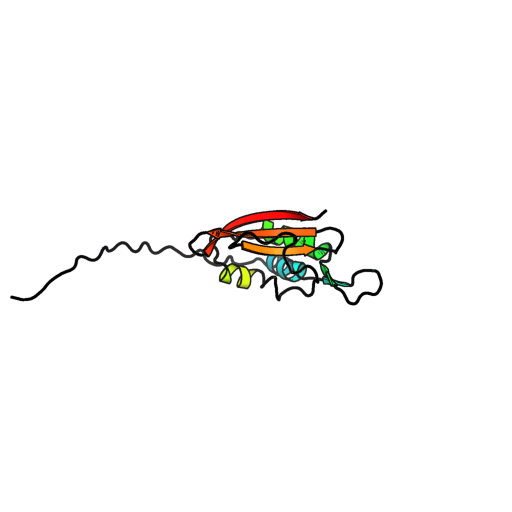2.374 1.00 95.12 72 VAL A CA 1
ATOM 544 C C . VAL A 1 72 ? 0.018 4.048 12.384 1.00 95.12 72 VAL A C 1
ATOM 546 O O . VAL A 1 72 ? 1.096 3.684 11.934 1.00 95.12 72 VAL A O 1
ATOM 549 N N . GLN A 1 73 ? -0.881 3.177 12.846 1.00 95.88 73 GLN A N 1
ATOM 550 C CA . GLN A 1 73 ? -0.642 1.730 12.832 1.00 95.88 73 GLN A CA 1
ATOM 551 C C . GLN A 1 73 ? -0.523 1.182 11.408 1.00 95.88 73 GLN A C 1
ATOM 553 O O . GLN A 1 73 ? 0.360 0.369 11.156 1.00 95.88 73 GLN A O 1
ATOM 558 N N . VAL A 1 74 ? -1.363 1.646 10.478 1.00 96.56 74 VAL A N 1
ATOM 559 C CA . VAL A 1 74 ? -1.281 1.262 9.061 1.00 96.56 74 VAL A CA 1
ATOM 560 C C . VAL A 1 74 ? 0.055 1.692 8.457 1.00 96.56 74 VAL A C 1
ATOM 562 O O . VAL A 1 74 ? 0.735 0.868 7.855 1.00 96.56 74 VAL A O 1
ATOM 565 N N . ILE A 1 75 ? 0.471 2.944 8.671 1.00 95.38 75 ILE A N 1
ATOM 566 C CA . ILE A 1 75 ? 1.755 3.461 8.172 1.00 95.38 75 ILE A CA 1
ATOM 567 C C . ILE A 1 75 ? 2.933 2.700 8.788 1.00 95.38 75 ILE A C 1
ATOM 569 O O . ILE A 1 75 ? 3.857 2.327 8.074 1.00 95.38 75 ILE A O 1
ATOM 573 N N . SER A 1 76 ? 2.897 2.417 10.090 1.00 94.44 76 SER A N 1
ATOM 574 C CA . SER A 1 76 ? 3.937 1.623 10.754 1.00 94.44 76 SER A CA 1
ATOM 575 C C . SER A 1 76 ? 4.002 0.185 10.237 1.00 94.44 76 SER A C 1
ATOM 577 O O . SER A 1 76 ? 5.072 -0.416 10.245 1.00 94.44 76 SER A O 1
ATOM 579 N N . LEU A 1 77 ? 2.868 -0.378 9.810 1.00 95.25 77 LEU A N 1
ATOM 580 C CA . LEU A 1 77 ? 2.785 -1.749 9.315 1.00 95.25 77 LEU A CA 1
ATOM 581 C C . LEU A 1 77 ? 3.228 -1.870 7.854 1.00 95.25 77 LEU A C 1
ATOM 583 O O . LEU A 1 77 ? 3.967 -2.789 7.514 1.00 95.25 77 LEU A O 1
ATOM 587 N N . LEU A 1 78 ? 2.743 -0.971 6.997 1.00 96.06 78 LEU A N 1
ATOM 588 C CA . LEU A 1 78 ? 2.876 -1.076 5.544 1.00 96.06 78 LEU A CA 1
ATOM 589 C C . LEU A 1 78 ? 3.952 -0.154 4.969 1.00 96.06 78 LEU A C 1
ATOM 591 O O . LEU A 1 78 ? 4.453 -0.421 3.882 1.00 96.06 78 LEU A O 1
ATOM 595 N N . GLY A 1 79 ? 4.315 0.910 5.682 1.00 94.06 79 GLY A N 1
ATOM 596 C CA . GLY A 1 79 ? 5.103 2.028 5.171 1.00 94.06 79 GLY A CA 1
ATOM 597 C C . GLY A 1 79 ? 4.230 3.231 4.802 1.00 94.06 79 GLY A C 1
ATOM 598 O O . GLY A 1 79 ? 3.035 3.100 4.527 1.00 94.06 79 GLY A O 1
ATOM 599 N N . ASP A 1 80 ? 4.838 4.418 4.815 1.00 90.88 80 ASP A N 1
ATOM 600 C CA . ASP A 1 80 ? 4.216 5.672 4.372 1.00 90.88 80 ASP A CA 1
ATOM 601 C C . ASP A 1 80 ? 4.250 5.735 2.835 1.00 90.88 80 ASP A C 1
ATOM 603 O O . ASP A 1 80 ? 5.349 5.785 2.283 1.00 90.88 80 ASP A O 1
ATOM 607 N N . PRO A 1 81 ? 3.108 5.736 2.123 1.00 87.00 81 PRO A N 1
ATOM 608 C CA . PRO A 1 81 ? 3.092 5.681 0.661 1.00 87.00 81 PRO A CA 1
ATOM 609 C C . PRO A 1 81 ? 3.791 6.865 -0.014 1.00 87.00 81 PRO A C 1
ATOM 611 O O . PRO A 1 81 ? 4.321 6.698 -1.109 1.00 87.00 81 PRO A O 1
ATOM 614 N N . GLU A 1 82 ? 3.875 8.025 0.644 1.00 81.44 82 GLU A N 1
ATOM 615 C CA . GLU A 1 82 ? 4.584 9.189 0.097 1.00 81.44 82 GLU A CA 1
ATOM 616 C C . GLU A 1 82 ? 6.111 9.037 0.176 1.00 81.44 82 GLU A C 1
ATOM 618 O O . GLU A 1 82 ? 6.836 9.665 -0.594 1.00 81.44 82 GLU A O 1
ATOM 623 N N . LYS A 1 83 ? 6.612 8.210 1.105 1.00 83.38 83 LYS A N 1
ATOM 624 C CA . LYS A 1 83 ? 8.050 8.083 1.407 1.00 83.38 83 LYS A CA 1
ATOM 625 C C . LYS A 1 83 ? 8.643 6.715 1.093 1.00 83.38 83 LYS A C 1
ATOM 627 O O . LYS A 1 83 ? 9.852 6.601 0.936 1.00 83.38 83 LYS A O 1
ATOM 632 N N . ALA A 1 84 ? 7.823 5.671 1.069 1.00 76.25 84 ALA A N 1
ATOM 633 C CA . ALA A 1 84 ? 8.267 4.285 0.958 1.00 76.25 84 ALA A CA 1
ATOM 634 C C . ALA A 1 84 ? 8.517 3.846 -0.492 1.00 76.25 84 ALA A C 1
ATOM 636 O O . ALA A 1 84 ? 9.076 2.774 -0.706 1.00 76.25 84 ALA A O 1
ATOM 637 N N . SER A 1 85 ? 8.126 4.657 -1.479 1.00 80.00 85 SER A N 1
ATOM 638 C CA . SER A 1 85 ? 8.321 4.366 -2.898 1.00 80.00 85 SER A CA 1
ATOM 639 C C . SER A 1 85 ? 9.115 5.465 -3.597 1.00 80.00 85 SER A C 1
ATOM 641 O O . SER A 1 85 ? 8.795 6.643 -3.468 1.00 80.00 85 SER A O 1
ATOM 643 N N . ASP A 1 86 ? 10.075 5.054 -4.427 1.00 82.12 86 ASP A N 1
ATOM 644 C CA . ASP A 1 86 ? 10.745 5.914 -5.414 1.00 82.12 86 ASP A CA 1
ATOM 645 C C . ASP A 1 86 ? 9.913 6.089 -6.705 1.00 82.12 86 ASP A C 1
ATOM 647 O O . ASP A 1 86 ? 10.388 6.673 -7.685 1.00 82.12 86 ASP A O 1
ATOM 651 N N . SER A 1 87 ? 8.706 5.513 -6.766 1.00 80.44 87 SER A N 1
ATOM 652 C CA . SER A 1 87 ? 7.853 5.577 -7.950 1.00 80.44 87 SER A CA 1
ATOM 653 C C . SER A 1 87 ? 7.403 7.010 -8.193 1.00 80.44 87 SER A C 1
ATOM 655 O O . SER A 1 87 ? 6.947 7.698 -7.280 1.00 80.44 87 SER A O 1
ATOM 657 N N . LEU A 1 88 ? 7.435 7.437 -9.453 1.00 83.50 88 LEU A N 1
ATOM 658 C CA . LEU A 1 88 ? 6.848 8.717 -9.842 1.00 83.50 88 LEU A CA 1
ATOM 659 C C . LEU A 1 88 ? 5.334 8.772 -9.681 1.00 83.50 88 LEU A C 1
ATOM 661 O O . LEU A 1 88 ? 4.769 9.853 -9.768 1.00 83.50 88 LEU A O 1
ATOM 665 N N . TYR A 1 89 ? 4.681 7.632 -9.484 1.00 79.88 89 TYR A N 1
ATOM 666 C CA . TYR A 1 89 ? 3.236 7.524 -9.337 1.00 79.88 89 TYR A CA 1
ATOM 667 C C . TYR A 1 89 ? 2.823 7.304 -7.877 1.00 79.88 89 TYR A C 1
ATOM 669 O O . TYR A 1 89 ? 1.759 6.753 -7.616 1.00 79.88 89 TYR A O 1
ATOM 677 N N . ASN A 1 90 ? 3.635 7.737 -6.908 1.00 78.38 90 ASN A N 1
ATOM 678 C CA . ASN A 1 90 ? 3.349 7.625 -5.470 1.00 78.38 90 ASN A CA 1
ATOM 679 C C . ASN A 1 90 ? 2.250 8.586 -4.961 1.00 78.38 90 ASN A C 1
ATOM 681 O O . ASN A 1 90 ? 2.099 8.786 -3.758 1.00 78.38 90 ASN A O 1
ATOM 685 N N . PHE A 1 91 ? 1.470 9.175 -5.867 1.00 79.81 91 PHE A N 1
ATOM 686 C CA . PHE A 1 91 ? 0.339 10.045 -5.571 1.00 79.81 91 PHE A CA 1
ATOM 687 C C . PHE A 1 91 ? -0.961 9.475 -6.166 1.00 79.81 91 PHE A C 1
ATOM 689 O O . PHE A 1 91 ? -0.923 8.754 -7.169 1.00 79.81 91 PHE A O 1
ATOM 696 N N . PRO A 1 92 ? -2.131 9.805 -5.593 1.00 78.38 92 PRO A N 1
ATOM 697 C CA . PRO A 1 92 ? -3.420 9.286 -6.053 1.00 78.38 92 PRO A CA 1
ATOM 698 C C . PRO A 1 92 ? -3.690 9.568 -7.542 1.00 78.38 92 PRO A C 1
ATOM 700 O O . PRO A 1 92 ? -3.446 10.677 -8.013 1.00 78.38 92 PRO A O 1
ATOM 703 N N . PHE A 1 93 ? -4.224 8.590 -8.284 1.00 70.75 93 PHE A N 1
ATOM 704 C CA . PHE A 1 93 ? -4.602 8.769 -9.697 1.00 70.75 93 PHE A CA 1
ATOM 705 C C . PHE A 1 93 ? -5.816 9.702 -9.863 1.00 70.75 93 PHE A C 1
ATOM 707 O O . PHE A 1 93 ? -5.856 10.529 -10.769 1.00 70.75 93 PHE A O 1
ATOM 714 N N . TYR A 1 94 ? -6.764 9.625 -8.928 1.00 68.31 94 TYR A N 1
ATOM 715 C CA . TYR A 1 94 ? -7.840 10.599 -8.728 1.00 68.31 94 TYR A CA 1
ATOM 716 C C . TYR A 1 94 ? -7.652 11.290 -7.380 1.00 68.31 94 TYR A C 1
ATOM 718 O O . TYR A 1 94 ? -7.069 10.669 -6.489 1.00 68.31 94 TYR A O 1
ATOM 726 N N . PRO A 1 95 ? -8.172 12.517 -7.176 1.00 76.69 95 PRO A N 1
ATOM 727 C CA . PRO A 1 95 ? -8.124 13.167 -5.872 1.00 76.69 95 PRO A CA 1
ATOM 728 C C . PRO A 1 95 ? -8.565 12.198 -4.773 1.00 76.69 95 PRO A C 1
ATOM 730 O O . PRO A 1 95 ? -9.669 11.651 -4.836 1.00 76.69 95 PRO A O 1
ATOM 733 N N . ALA A 1 96 ? -7.690 11.957 -3.793 1.00 72.88 96 ALA A N 1
ATOM 734 C CA . ALA A 1 96 ? -8.027 11.090 -2.676 1.00 72.88 96 ALA A CA 1
ATOM 735 C C . ALA A 1 96 ? -9.257 11.677 -1.964 1.00 72.88 96 ALA A C 1
ATOM 737 O O . ALA A 1 96 ? -9.228 12.855 -1.584 1.00 72.88 96 ALA A O 1
ATOM 738 N N . PRO A 1 97 ? -10.338 10.899 -1.778 1.00 76.69 97 PRO A N 1
ATOM 739 C CA . PRO A 1 97 ? -11.450 11.324 -0.949 1.00 76.69 97 PRO A CA 1
ATOM 740 C C . PRO A 1 97 ? -10.945 11.794 0.417 1.00 76.69 97 PRO A C 1
ATOM 742 O O . PRO A 1 97 ? -9.979 11.262 0.977 1.00 76.69 97 PRO A O 1
ATOM 745 N N . LYS A 1 98 ? -11.585 12.836 0.953 1.00 80.31 98 LYS A N 1
ATOM 746 C CA . LYS A 1 98 ? -11.156 13.446 2.210 1.00 80.31 98 LYS A CA 1
ATOM 747 C C . LYS A 1 98 ? -11.132 12.389 3.316 1.00 80.31 98 LYS A C 1
ATOM 749 O O . LYS A 1 98 ? -12.146 11.760 3.594 1.00 80.31 98 LYS A O 1
ATOM 754 N N . GLY A 1 99 ? -9.980 12.252 3.968 1.00 83.56 99 GLY A N 1
ATOM 755 C CA . GLY A 1 99 ? -9.798 11.316 5.075 1.00 83.56 99 GLY A CA 1
ATOM 756 C C . GLY A 1 99 ? -9.303 9.929 4.673 1.00 83.56 99 GLY A C 1
ATOM 757 O O . GLY A 1 99 ? -9.272 9.065 5.538 1.00 83.56 99 GLY A O 1
ATOM 758 N N . GLU A 1 100 ? -8.886 9.699 3.425 1.00 91.69 100 GLU A N 1
ATOM 759 C CA . GLU A 1 100 ? -8.306 8.415 3.008 1.00 91.69 100 GLU A CA 1
ATOM 760 C C . GLU A 1 100 ? -6.766 8.387 3.082 1.00 91.69 100 GLU A C 1
ATOM 762 O O . GLU A 1 100 ? -6.081 9.414 3.168 1.00 91.69 100 GLU A O 1
ATOM 767 N N . LEU A 1 101 ? -6.201 7.182 3.117 1.00 93.25 101 LEU A N 1
ATOM 768 C CA . LEU A 1 101 ? -4.783 6.910 2.861 1.00 93.25 101 LEU A CA 1
ATOM 769 C C . LEU A 1 101 ? -4.711 6.054 1.598 1.00 93.25 101 LEU A C 1
ATOM 771 O O . LEU A 1 101 ? -5.373 5.021 1.523 1.00 93.25 101 LEU A O 1
ATOM 775 N N . VAL A 1 102 ? -3.948 6.500 0.605 1.00 93.31 102 VAL A N 1
ATOM 776 C CA . VAL A 1 102 ? -3.921 5.884 -0.724 1.00 93.31 102 VAL A CA 1
ATOM 777 C C . VAL A 1 102 ? -2.555 5.263 -0.973 1.00 93.31 102 VAL A C 1
ATOM 779 O O . VAL A 1 102 ? -1.539 5.938 -0.842 1.00 93.31 102 VAL A O 1
ATOM 782 N N . TYR A 1 103 ? -2.551 3.991 -1.360 1.00 94.69 103 TYR A N 1
ATOM 783 C CA . TYR A 1 103 ? -1.370 3.269 -1.822 1.00 94.69 103 TYR A CA 1
ATOM 784 C C . TYR A 1 103 ? -1.521 3.005 -3.315 1.00 94.69 103 TYR A C 1
ATOM 786 O O . TYR A 1 103 ? -2.493 2.368 -3.722 1.00 94.69 103 TYR A O 1
ATOM 794 N N . ARG A 1 104 ? -0.589 3.496 -4.133 1.00 93.25 104 ARG A N 1
ATOM 795 C CA . ARG A 1 104 ? -0.615 3.310 -5.587 1.00 93.25 104 ARG A CA 1
ATOM 796 C C . ARG A 1 104 ? 0.628 2.567 -6.053 1.00 93.25 104 ARG A C 1
ATOM 798 O O . ARG A 1 104 ? 1.744 2.930 -5.690 1.00 93.25 104 ARG A O 1
ATOM 805 N N . PHE A 1 105 ? 0.397 1.555 -6.880 1.00 94.31 105 PHE A N 1
ATOM 806 C CA . PHE A 1 105 ? 1.417 0.726 -7.504 1.00 94.31 105 PHE A CA 1
ATOM 807 C C . PHE A 1 105 ? 1.141 0.708 -9.004 1.00 94.31 105 PHE A C 1
ATOM 809 O O . PHE A 1 105 ? 0.235 0.022 -9.468 1.00 94.31 105 PHE A O 1
ATOM 816 N N . ASP A 1 106 ? 1.872 1.529 -9.746 1.00 91.62 106 ASP A N 1
ATOM 817 C CA . ASP A 1 106 ? 1.600 1.837 -11.150 1.00 91.62 106 ASP A CA 1
ATOM 818 C C . ASP A 1 106 ? 2.893 1.736 -11.963 1.00 91.62 106 ASP A C 1
ATOM 820 O O . ASP A 1 106 ? 3.939 2.229 -11.529 1.00 91.62 106 ASP A O 1
ATOM 824 N N . THR A 1 107 ? 2.812 1.077 -13.118 1.00 90.38 107 THR A N 1
ATOM 825 C CA . THR A 1 107 ? 3.927 0.850 -14.060 1.00 90.38 107 THR A CA 1
ATOM 826 C C . THR A 1 107 ? 4.145 2.012 -15.029 1.00 90.38 107 THR A C 1
ATOM 828 O O . THR A 1 107 ? 5.155 2.060 -15.731 1.00 90.38 107 THR A O 1
ATOM 831 N N . GLY A 1 108 ? 3.207 2.955 -15.078 1.00 87.38 108 GLY A N 1
ATOM 832 C CA . GLY A 1 108 ? 3.084 4.000 -16.088 1.00 87.38 108 GLY A CA 1
ATOM 833 C C . GLY A 1 108 ? 2.195 3.619 -17.271 1.00 87.38 108 GLY A C 1
ATOM 834 O O . GLY A 1 108 ? 1.952 4.466 -18.129 1.00 87.38 108 GLY A O 1
ATOM 835 N N . SER A 1 109 ? 1.709 2.378 -17.331 1.00 88.19 109 SER A N 1
ATOM 836 C CA . SER A 1 109 ? 0.746 1.919 -18.344 1.00 88.19 109 SER A CA 1
ATOM 837 C C . SER A 1 109 ? -0.490 1.269 -17.735 1.00 88.19 109 SER A C 1
ATOM 839 O O . SER A 1 109 ? -1.560 1.379 -18.305 1.00 88.19 109 SER A O 1
ATOM 841 N N . TYR A 1 110 ? -0.339 0.604 -16.594 1.00 90.94 110 TYR A N 1
ATOM 842 C CA . TYR A 1 110 ? -1.418 -0.009 -15.826 1.00 90.94 110 TYR A CA 1
ATOM 843 C C . TYR A 1 110 ? -0.977 -0.158 -14.368 1.00 90.94 110 TYR A C 1
ATOM 845 O O . TYR A 1 110 ? 0.215 -0.054 -14.042 1.00 90.94 110 TYR A O 1
ATOM 853 N N . GLY A 1 111 ? -1.924 -0.416 -13.475 1.00 92.81 111 GLY A N 1
ATOM 854 C CA . GLY A 1 111 ? -1.618 -0.428 -12.053 1.00 92.81 111 GLY A CA 1
ATOM 855 C C . GLY A 1 111 ? -2.780 -0.773 -11.143 1.00 92.81 111 GLY A C 1
ATOM 856 O O . GLY A 1 111 ? -3.887 -1.100 -11.570 1.00 92.81 111 GLY A O 1
ATOM 857 N N . TRP A 1 112 ? -2.516 -0.620 -9.850 1.00 93.00 112 TRP A N 1
ATOM 858 C CA . TRP A 1 112 ? -3.508 -0.740 -8.796 1.00 93.00 112 TRP A CA 1
ATOM 859 C C . TRP A 1 112 ? -3.406 0.404 -7.803 1.00 93.00 112 TRP A C 1
ATOM 861 O O . TRP A 1 112 ? -2.321 0.868 -7.444 1.00 93.00 112 TRP A O 1
ATOM 871 N N . GLN A 1 113 ? -4.565 0.817 -7.309 1.00 93.56 113 GLN A N 1
ATOM 872 C CA . GLN A 1 113 ? -4.688 1.746 -6.201 1.00 93.56 113 GLN A CA 1
ATOM 873 C C . GLN A 1 113 ? -5.525 1.118 -5.084 1.00 93.56 113 GLN A C 1
ATOM 875 O O . GLN A 1 113 ? -6.601 0.571 -5.326 1.00 93.56 113 GLN A O 1
ATOM 880 N N . PHE A 1 114 ? -5.038 1.223 -3.850 1.00 95.19 114 PHE A N 1
ATOM 881 C CA . PHE A 1 114 ? -5.719 0.774 -2.643 1.00 95.19 114 PHE A CA 1
ATOM 882 C C . PHE A 1 114 ? -6.041 1.983 -1.771 1.00 95.19 114 PHE A C 1
ATOM 884 O O . PHE A 1 114 ? -5.152 2.651 -1.240 1.00 95.19 114 PHE A O 1
ATOM 891 N N . ASN A 1 115 ? -7.331 2.260 -1.624 1.00 95.00 115 ASN A N 1
ATOM 892 C CA . ASN A 1 115 ? -7.845 3.350 -0.808 1.00 95.00 115 ASN A CA 1
ATOM 893 C C . ASN A 1 115 ? -8.258 2.814 0.556 1.00 95.00 115 ASN A C 1
ATOM 895 O O . ASN A 1 115 ? -9.149 1.968 0.650 1.00 95.00 115 ASN A O 1
ATOM 899 N N . ILE A 1 116 ? -7.640 3.333 1.608 1.00 96.00 116 ILE A N 1
ATOM 900 C CA . ILE A 1 116 ? -7.969 3.008 2.991 1.00 96.00 116 ILE A CA 1
ATOM 901 C C . ILE A 1 116 ? -8.822 4.142 3.556 1.00 96.00 116 ILE A C 1
ATOM 903 O O . ILE A 1 116 ? -8.331 5.258 3.743 1.00 96.00 116 ILE A O 1
ATOM 907 N N . SER A 1 117 ? -10.092 3.852 3.833 1.00 95.62 117 SER A N 1
ATOM 908 C CA . SER A 1 117 ? -11.038 4.805 4.415 1.00 95.62 117 SER A CA 1
ATOM 909 C C . SER A 1 117 ? -11.038 4.695 5.938 1.00 95.62 117 SER A C 1
ATOM 911 O O . SER A 1 117 ? -11.062 3.587 6.486 1.00 95.62 117 SER A O 1
ATOM 913 N N . PHE A 1 118 ? -11.060 5.841 6.618 1.00 95.75 118 PHE A N 1
ATOM 914 C CA . PHE A 1 118 ? -11.091 5.933 8.077 1.00 95.75 118 PHE A CA 1
ATOM 915 C C . PHE A 1 118 ? -12.430 6.504 8.564 1.00 95.75 118 PHE A C 1
ATOM 917 O O . PHE A 1 118 ? -13.029 7.347 7.896 1.00 95.75 118 PHE A O 1
ATOM 924 N N . ASP A 1 119 ? -12.902 6.054 9.726 1.00 94.75 119 ASP A N 1
ATOM 925 C CA . ASP A 1 119 ? -14.045 6.660 10.411 1.00 94.75 119 ASP A CA 1
ATOM 926 C C . ASP A 1 119 ? -13.678 7.988 11.103 1.00 94.75 119 ASP A C 1
ATOM 928 O O . ASP A 1 119 ? -12.535 8.449 11.091 1.00 94.75 119 ASP A O 1
ATOM 932 N N . GLN A 1 120 ? -14.663 8.606 11.760 1.00 93.44 120 GLN A N 1
ATOM 933 C CA . GLN A 1 120 ? -14.477 9.846 12.524 1.00 93.44 120 GLN A CA 1
ATOM 934 C C . GLN A 1 120 ? -13.521 9.695 13.721 1.00 93.44 120 GLN A C 1
ATOM 936 O O . GLN A 1 120 ? -13.033 10.698 14.237 1.00 93.44 120 GLN A O 1
ATOM 941 N N . ARG A 1 121 ? -13.244 8.461 14.164 1.00 92.56 121 ARG A N 1
ATOM 942 C CA . ARG A 1 121 ? -12.279 8.139 15.225 1.00 92.56 121 ARG A CA 1
ATOM 943 C C . ARG A 1 121 ? -10.888 7.825 14.661 1.00 92.56 121 ARG A C 1
ATOM 945 O O . ARG A 1 121 ? -9.981 7.505 15.426 1.00 92.56 121 ARG A O 1
ATOM 952 N N . GLY A 1 122 ? -10.703 7.918 13.343 1.00 93.56 122 GLY A N 1
ATOM 953 C CA . GLY A 1 122 ? -9.434 7.662 12.670 1.00 93.56 122 GLY A CA 1
ATOM 954 C C . GLY A 1 122 ? -9.081 6.179 12.552 1.00 93.56 122 GLY A C 1
ATOM 955 O O . GLY A 1 122 ? -7.893 5.859 12.455 1.00 93.56 122 GLY A O 1
ATOM 956 N N . ARG A 1 123 ? -10.074 5.279 12.569 1.00 95.62 123 ARG A N 1
ATOM 957 C CA . ARG A 1 123 ? -9.895 3.826 12.417 1.00 95.62 123 ARG A CA 1
ATOM 958 C C . ARG A 1 123 ? -10.313 3.353 11.032 1.00 95.62 123 ARG A C 1
ATOM 960 O O . ARG A 1 123 ? -11.309 3.826 10.493 1.00 95.62 123 ARG A O 1
ATOM 967 N N . VAL A 1 124 ? -9.574 2.405 10.461 1.00 96.62 124 VAL A N 1
ATOM 968 C CA . VAL A 1 124 ? -9.888 1.828 9.149 1.00 96.62 124 VAL A CA 1
ATOM 969 C C . VAL A 1 124 ? -11.250 1.143 9.192 1.00 96.62 124 VAL A C 1
ATOM 971 O O . VAL A 1 124 ? -11.473 0.241 9.998 1.00 96.62 124 VAL A O 1
ATOM 974 N N . ILE A 1 125 ? -12.128 1.523 8.272 1.00 96.06 125 ILE A N 1
ATOM 975 C CA . ILE A 1 125 ? -13.432 0.876 8.068 1.00 96.06 125 ILE A CA 1
ATOM 976 C C . ILE A 1 125 ? -13.493 0.087 6.766 1.00 96.06 125 ILE A C 1
ATOM 978 O O . ILE A 1 125 ? -14.335 -0.798 6.618 1.00 96.06 125 ILE A O 1
ATOM 982 N N . LYS A 1 126 ? -12.631 0.421 5.802 1.00 95.06 126 LYS A N 1
ATOM 983 C CA . LYS A 1 126 ? -12.677 -0.162 4.467 1.00 95.06 126 LYS A CA 1
ATOM 984 C C . LYS A 1 126 ? -11.343 -0.022 3.751 1.00 95.06 126 LYS A C 1
ATOM 986 O O . LYS A 1 126 ? -10.688 1.011 3.853 1.00 95.06 126 LYS A O 1
ATOM 991 N N . VAL A 1 127 ? -11.012 -1.044 2.971 1.00 96.00 127 VAL A N 1
ATOM 992 C CA . VAL A 1 127 ? -9.997 -0.991 1.918 1.00 96.00 127 VAL A CA 1
ATOM 993 C C . VAL A 1 127 ? -10.717 -1.199 0.588 1.00 96.00 127 VAL A C 1
ATOM 995 O O . VAL A 1 127 ? -11.469 -2.164 0.438 1.00 96.00 127 VAL A O 1
ATOM 998 N N . LYS A 1 128 ? -10.550 -0.278 -0.361 1.00 94.62 128 LYS A N 1
ATOM 999 C CA . LYS A 1 128 ? -11.096 -0.384 -1.720 1.00 94.62 128 LYS A CA 1
ATOM 1000 C C . LYS A 1 128 ? -9.948 -0.527 -2.711 1.00 94.62 128 LYS A C 1
ATOM 1002 O O . LYS A 1 128 ? -9.098 0.354 -2.775 1.00 94.62 128 LYS A O 1
ATOM 1007 N N . SER A 1 129 ? -9.975 -1.590 -3.505 1.00 93.75 129 SER A N 1
ATOM 1008 C CA . SER A 1 129 ? -9.051 -1.791 -4.624 1.00 93.75 129 SER A CA 1
ATOM 1009 C C . SER A 1 129 ? -9.633 -1.192 -5.904 1.00 93.75 129 SER A C 1
ATOM 1011 O O . SER A 1 129 ? -10.829 -1.334 -6.173 1.00 93.75 129 SER A O 1
ATOM 1013 N N . LEU A 1 130 ? -8.796 -0.518 -6.684 1.00 91.62 130 LEU A N 1
ATOM 1014 C CA . LEU A 1 130 ? -9.128 0.124 -7.953 1.00 91.62 130 LEU A CA 1
ATOM 1015 C C . LEU A 1 130 ? -8.077 -0.279 -8.989 1.00 91.62 130 LEU A C 1
ATOM 1017 O O . LEU A 1 130 ? -6.886 -0.095 -8.738 1.00 91.62 130 LEU A O 1
ATOM 1021 N N . GLY A 1 131 ? -8.517 -0.823 -10.124 1.00 89.62 131 GLY A N 1
ATOM 1022 C CA . GLY A 1 131 ? -7.641 -1.056 -11.272 1.00 89.62 131 GLY A CA 1
ATOM 1023 C C . GLY A 1 131 ? -7.335 0.255 -11.993 1.00 89.62 131 GLY A C 1
ATOM 1024 O O . GLY A 1 131 ? -8.177 1.156 -12.025 1.00 89.62 131 GLY A O 1
ATOM 1025 N N . ILE A 1 132 ? -6.126 0.358 -12.532 1.00 86.25 132 ILE A N 1
ATOM 1026 C CA . ILE A 1 132 ? -5.685 1.432 -13.423 1.00 86.25 132 ILE A CA 1
ATOM 1027 C C . ILE A 1 132 ? -5.438 0.775 -14.783 1.00 86.25 132 ILE A C 1
ATOM 1029 O O . ILE A 1 132 ? -4.618 -0.144 -14.869 1.00 86.25 132 ILE A O 1
ATOM 1033 N N . GLU A 1 133 ? -6.177 1.233 -15.793 1.00 81.69 133 GLU A N 1
ATOM 1034 C CA . GLU A 1 133 ? -6.172 0.750 -17.183 1.00 81.69 133 GLU A CA 1
ATOM 1035 C C . GLU A 1 133 ? -5.621 1.808 -18.143 1.00 81.69 133 GLU A C 1
ATOM 1037 O O . GLU A 1 133 ? -5.813 3.018 -17.860 1.00 81.69 133 GLU A O 1
#

Secondary structure (DSSP, 8-state):
----------------PPPPPPPPHHHHHHHHHTT-EEEPSSS-S-EEE-HHHHHHHHHHHHHS--TT-BHHHHHHHH--TTTS---TT-S-SSPPPTTEEEEEEE-SSSEEEEEEEE-TTSBEEEEEEEEE-

Radius of gyration: 19.93 Å; chains: 1; bounding box: 38×37×79 Å

Organism: NCBI:txid454153

Sequence (133 aa):
MKNQSPTTPKDAASEVQPAVPKLTEAQRADIKLMWETVQMQGGSKRKASSDRAQEAAHRVFSSISLTGLTRVQVISLLGDPEKASDSLYNFPFYPAPKGELVYRFDTGSYGWQFNISFDQRGRVIKVKSLGIE